Protein AF-A0AAN8EY82-F1 (afdb_monomer_lite)

Sequence (174 aa):
LGIVIATVIHPGDSTIKEGHTKQALPSHGKIFHKIGDVLRNMFTENLIRSMFQQQQTVYKLIEKNATEEAALIWMDGMNVIGITIFSTALGAVISVSGDEARPLADFFKALDVVITRFMAAIMWLGPIGIPSMIAQKMLEVKDLVGTFRTLGLFIASVILGNGSIHGFTVTLNF

Structure (mmCIF, N/CA/C/O backbone):
data_AF-A0AAN8EY82-F1
#
_entry.id   AF-A0AAN8EY82-F1
#
loop_
_atom_site.group_PDB
_atom_site.id
_atom_site.type_symbol
_atom_site.label_atom_id
_atom_site.label_alt_id
_atom_site.label_comp_id
_atom_site.label_asym_id
_atom_site.label_entity_id
_atom_site.label_seq_id
_atom_site.pdbx_PDB_ins_code
_atom_site.Cartn_x
_atom_site.Cartn_y
_atom_site.Cartn_z
_atom_site.occupancy
_atom_site.B_iso_or_equiv
_atom_site.auth_seq_id
_atom_site.auth_comp_id
_atom_site.auth_asym_id
_atom_site.auth_atom_id
_atom_site.pdbx_PDB_model_num
ATOM 1 N N . LEU A 1 1 ? 7.232 -18.316 -4.341 1.00 73.62 1 LEU A N 1
ATOM 2 C CA . LEU A 1 1 ? 7.500 -19.093 -5.574 1.00 73.62 1 LEU A CA 1
ATOM 3 C C . LEU A 1 1 ? 7.826 -18.203 -6.777 1.00 73.62 1 LEU A C 1
ATOM 5 O O . LEU A 1 1 ? 8.906 -18.360 -7.323 1.00 73.62 1 LEU A O 1
ATOM 9 N N . GLY A 1 2 ? 6.975 -17.233 -7.145 1.00 76.69 2 GLY A N 1
ATOM 10 C CA . GLY A 1 2 ? 7.248 -16.326 -8.278 1.00 76.69 2 GLY A CA 1
ATOM 11 C C . GLY A 1 2 ? 8.584 -15.572 -8.188 1.00 76.69 2 GLY A C 1
ATOM 12 O O . GLY A 1 2 ? 9.332 -15.555 -9.156 1.00 76.69 2 GLY A O 1
ATOM 13 N N . ILE A 1 3 ? 8.937 -15.051 -7.003 1.00 81.94 3 ILE A N 1
ATOM 14 C CA . ILE A 1 3 ? 10.242 -14.401 -6.765 1.00 81.94 3 ILE A CA 1
ATOM 15 C C . ILE A 1 3 ? 11.401 -15.381 -7.007 1.00 81.94 3 ILE A C 1
ATOM 17 O O . ILE A 1 3 ? 12.342 -15.037 -7.705 1.00 81.94 3 ILE A O 1
ATOM 21 N N . VAL A 1 4 ? 11.303 -16.615 -6.498 1.00 81.56 4 VAL A N 1
ATOM 22 C CA . VAL A 1 4 ? 12.340 -17.653 -6.652 1.00 81.56 4 VAL A CA 1
ATOM 23 C C . VAL A 1 4 ? 12.544 -18.012 -8.125 1.00 81.56 4 VAL A C 1
ATOM 25 O O . VAL A 1 4 ? 13.672 -18.049 -8.607 1.00 81.56 4 VAL A O 1
ATOM 28 N N . ILE A 1 5 ? 11.455 -18.219 -8.864 1.00 80.31 5 ILE A N 1
ATOM 29 C CA . ILE A 1 5 ? 11.502 -18.538 -10.296 1.00 80.31 5 ILE A CA 1
ATOM 30 C C . ILE A 1 5 ? 12.105 -17.374 -11.092 1.00 80.31 5 ILE A C 1
ATOM 32 O O . ILE A 1 5 ? 12.986 -17.596 -11.919 1.00 80.31 5 ILE A O 1
ATOM 36 N N . ALA A 1 6 ? 11.710 -16.133 -10.795 1.00 80.31 6 ALA A N 1
ATOM 37 C CA . ALA A 1 6 ? 12.292 -14.950 -11.425 1.00 80.31 6 ALA A CA 1
ATOM 38 C C . ALA A 1 6 ? 13.793 -14.806 -11.115 1.00 80.31 6 ALA A C 1
ATOM 40 O O . ALA A 1 6 ? 14.566 -14.466 -12.007 1.00 80.31 6 ALA A O 1
ATOM 41 N N . THR A 1 7 ? 14.232 -15.125 -9.892 1.00 80.25 7 THR A N 1
ATOM 42 C CA . THR A 1 7 ? 15.661 -15.122 -9.529 1.00 80.25 7 THR A CA 1
ATOM 43 C C . THR A 1 7 ? 16.452 -16.285 -10.112 1.00 80.25 7 THR A C 1
ATOM 45 O O . THR A 1 7 ? 17.665 -16.213 -10.137 1.00 80.25 7 THR A O 1
ATOM 48 N N . VAL A 1 8 ? 15.820 -17.368 -10.566 1.00 81.56 8 VAL A N 1
ATOM 49 C CA . VAL A 1 8 ? 16.531 -18.459 -11.256 1.00 81.56 8 VAL A CA 1
ATOM 50 C C . VAL A 1 8 ? 16.639 -18.146 -12.745 1.00 81.56 8 VAL A C 1
ATOM 52 O O . VAL A 1 8 ? 17.715 -18.254 -13.327 1.00 81.56 8 VAL A O 1
ATOM 55 N N . ILE A 1 9 ? 15.535 -17.702 -13.349 1.00 80.75 9 ILE A N 1
ATOM 56 C CA . ILE A 1 9 ? 15.441 -17.418 -14.785 1.00 80.75 9 ILE A CA 1
ATOM 57 C C . ILE A 1 9 ? 16.167 -16.116 -15.157 1.00 80.75 9 ILE A C 1
ATOM 59 O O . ILE A 1 9 ? 16.583 -15.973 -16.303 1.00 80.75 9 ILE A O 1
ATOM 63 N N . HIS A 1 10 ? 16.337 -15.186 -14.208 1.00 78.69 10 HIS A N 1
ATOM 64 C CA . HIS A 1 10 ? 16.923 -13.858 -14.427 1.00 78.69 10 HIS A CA 1
ATOM 65 C C . HIS A 1 10 ? 16.401 -13.173 -15.707 1.00 78.69 10 HIS A C 1
ATOM 67 O O . HIS A 1 10 ? 17.181 -12.857 -16.608 1.00 78.69 10 HIS A O 1
ATOM 73 N N . PRO A 1 11 ? 15.081 -12.934 -15.835 1.00 73.38 11 PRO A N 1
ATOM 74 C CA . PRO A 1 11 ? 14.551 -12.230 -16.993 1.00 73.38 11 PRO A CA 1
ATOM 75 C C . PRO A 1 11 ? 14.935 -10.742 -16.908 1.00 73.38 11 PRO A C 1
ATOM 77 O O . PRO A 1 11 ? 14.272 -9.950 -16.240 1.00 73.38 11 PRO A O 1
ATOM 80 N N . GLY A 1 12 ? 16.048 -10.366 -17.541 1.00 68.06 12 GLY A N 1
ATOM 81 C CA . GLY A 1 12 ? 16.576 -8.999 -17.512 1.00 68.06 12 GLY A CA 1
ATOM 82 C C . GLY A 1 12 ? 18.062 -8.928 -17.836 1.00 68.06 12 GLY A C 1
ATOM 83 O O . GLY A 1 12 ? 18.869 -9.427 -17.062 1.00 68.06 12 GLY A O 1
ATOM 84 N N . ASP A 1 13 ? 18.435 -8.262 -18.930 1.00 61.78 13 ASP A N 1
ATOM 85 C CA . ASP A 1 13 ? 19.836 -7.936 -19.221 1.00 61.78 13 ASP A CA 1
ATOM 86 C C . ASP A 1 13 ? 20.229 -6.613 -18.530 1.00 61.78 13 ASP A C 1
ATOM 88 O O . ASP A 1 13 ? 19.515 -5.607 -18.617 1.00 61.78 13 ASP A O 1
ATOM 92 N N . SER A 1 14 ? 21.359 -6.599 -17.815 1.00 57.81 14 SER A N 1
ATOM 93 C CA . SER A 1 14 ? 21.909 -5.405 -17.152 1.00 57.81 14 SER A CA 1
ATOM 94 C C . SER A 1 14 ? 22.329 -4.312 -18.136 1.00 57.81 14 SER A C 1
ATOM 96 O O . SER A 1 14 ? 22.379 -3.144 -17.753 1.00 57.81 14 SER A O 1
ATOM 98 N N . THR A 1 15 ? 22.573 -4.670 -19.395 1.00 55.50 15 THR A N 1
ATOM 99 C CA . THR A 1 15 ? 23.066 -3.766 -20.447 1.00 55.50 15 THR A CA 1
ATOM 100 C C . THR A 1 15 ? 21.982 -2.798 -20.952 1.00 55.50 15 THR A C 1
ATOM 102 O O . THR A 1 15 ? 22.282 -1.721 -21.456 1.00 55.50 15 THR A O 1
ATOM 105 N N . ILE A 1 16 ? 20.696 -3.120 -20.748 1.00 55.31 16 ILE A N 1
ATOM 106 C CA . ILE A 1 16 ? 19.549 -2.274 -21.148 1.00 55.31 16 ILE A CA 1
ATOM 107 C C . ILE A 1 16 ? 19.284 -1.148 -20.119 1.00 55.31 16 ILE A C 1
ATOM 109 O O . ILE A 1 16 ? 18.550 -0.197 -20.387 1.00 55.31 16 ILE A O 1
ATOM 113 N N . LYS A 1 17 ? 19.905 -1.202 -18.930 1.00 54.12 17 LYS A N 1
ATOM 114 C CA . LYS A 1 17 ? 19.655 -0.252 -17.828 1.00 54.12 17 LYS A CA 1
ATOM 115 C C . LYS A 1 17 ? 20.413 1.077 -17.928 1.00 54.12 17 LYS A C 1
ATOM 117 O O . LYS A 1 17 ? 20.143 1.966 -17.125 1.00 54.12 17 LYS A O 1
ATOM 122 N N . GLU A 1 18 ? 21.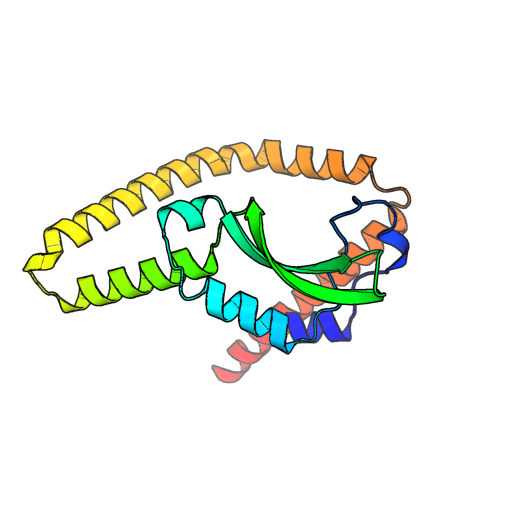310 1.258 -18.897 1.00 50.56 18 GLU A N 1
ATOM 123 C CA . GLU A 1 18 ? 22.166 2.457 -18.982 1.00 50.56 18 GLU A CA 1
ATOM 124 C C . GLU A 1 18 ? 21.420 3.762 -19.345 1.00 50.56 18 GLU A C 1
ATOM 126 O O . GLU A 1 18 ? 22.005 4.842 -19.294 1.00 50.56 18 GLU A O 1
ATOM 131 N N . GLY A 1 19 ? 20.128 3.697 -19.693 1.00 48.47 19 GLY A N 1
ATOM 132 C CA . GLY A 1 19 ? 19.333 4.860 -20.114 1.00 48.47 19 GLY A CA 1
ATOM 133 C C . GLY A 1 19 ? 18.377 5.454 -19.074 1.00 48.47 19 GLY A C 1
ATOM 134 O O . GLY A 1 19 ? 17.855 6.545 -19.299 1.00 48.47 19 GLY A O 1
ATOM 135 N N . HIS A 1 20 ? 18.125 4.787 -17.946 1.00 47.03 20 HIS A N 1
ATOM 136 C CA . HIS A 1 20 ? 17.134 5.257 -16.975 1.00 47.03 20 HIS A CA 1
ATOM 137 C C . HIS A 1 20 ? 17.821 5.882 -15.768 1.00 47.03 20 HIS A C 1
ATOM 139 O O . HIS A 1 20 ? 18.374 5.166 -14.946 1.00 47.03 20 HIS A O 1
ATOM 145 N N . THR A 1 21 ? 17.755 7.216 -15.712 1.00 36.69 21 THR A N 1
ATOM 146 C CA . THR A 1 21 ? 17.906 8.106 -14.551 1.00 36.69 21 THR A CA 1
ATOM 147 C C . THR A 1 21 ? 18.986 7.710 -13.546 1.00 36.69 21 THR A C 1
ATOM 149 O O . THR A 1 21 ? 18.866 6.715 -12.842 1.00 36.69 21 THR A O 1
ATOM 152 N N . LYS A 1 22 ? 19.984 8.587 -13.368 1.00 36.56 22 LYS A N 1
ATOM 153 C CA . LYS A 1 22 ? 20.855 8.628 -12.182 1.00 36.56 22 LYS A CA 1
ATOM 154 C C . LYS A 1 22 ? 20.003 8.813 -10.917 1.00 36.56 22 LYS A C 1
ATOM 156 O O . LYS A 1 22 ? 19.919 9.903 -10.361 1.00 36.56 22 LYS A O 1
ATOM 161 N N . GLN A 1 23 ? 19.322 7.761 -10.487 1.00 37.19 23 GLN A N 1
ATOM 162 C CA . GLN A 1 23 ? 18.747 7.656 -9.167 1.00 37.19 23 GLN A CA 1
ATOM 163 C C . GLN A 1 23 ? 19.951 7.554 -8.237 1.00 37.19 23 GLN A C 1
ATOM 165 O O . GLN A 1 23 ? 20.861 6.765 -8.504 1.00 37.19 23 GLN A O 1
ATOM 170 N N . ALA A 1 24 ? 20.001 8.452 -7.248 1.00 40.06 24 ALA A N 1
ATOM 171 C CA . ALA A 1 24 ? 21.080 8.565 -6.274 1.00 40.06 24 ALA A CA 1
ATOM 172 C C . ALA A 1 24 ? 21.608 7.173 -5.928 1.00 40.06 24 ALA A C 1
ATOM 174 O O . ALA A 1 24 ? 20.796 6.298 -5.620 1.00 40.06 24 ALA A O 1
ATOM 175 N N . LEU A 1 25 ? 22.929 6.975 -6.071 1.00 41.84 25 LEU A N 1
ATOM 176 C CA . LEU A 1 25 ? 23.580 5.677 -5.907 1.00 41.84 25 LEU A CA 1
ATOM 177 C C . LEU A 1 25 ? 22.910 4.937 -4.745 1.00 41.84 25 LEU A C 1
ATOM 179 O O . LEU A 1 25 ? 22.958 5.451 -3.622 1.00 41.84 25 LEU A O 1
ATOM 183 N N . PRO A 1 26 ? 22.263 3.778 -4.976 1.00 47.88 26 PRO A N 1
ATOM 184 C CA . PRO A 1 26 ? 21.827 2.955 -3.872 1.00 47.88 26 PRO A CA 1
ATOM 185 C C . PRO A 1 26 ? 23.112 2.565 -3.166 1.00 47.88 26 PRO A C 1
ATOM 187 O O . PRO A 1 26 ? 23.898 1.770 -3.688 1.00 47.88 26 PRO A O 1
ATOM 190 N N . SER A 1 27 ? 23.368 3.206 -2.025 1.00 50.94 27 SER A N 1
ATOM 191 C CA . SER A 1 27 ? 24.556 2.892 -1.263 1.00 50.94 27 SER A CA 1
ATOM 192 C C . SER A 1 27 ? 24.547 1.389 -1.024 1.00 50.94 27 SER A C 1
ATOM 194 O O . SER A 1 27 ? 23.517 0.809 -0.649 1.00 50.94 27 SER A O 1
ATOM 196 N N . HIS A 1 28 ? 25.684 0.756 -1.292 1.00 49.78 28 HIS A N 1
ATOM 197 C CA . HIS A 1 28 ? 25.971 -0.627 -0.935 1.00 49.78 28 HIS A CA 1
ATOM 198 C C . HIS A 1 28 ? 26.069 -0.742 0.599 1.00 49.78 28 HIS A C 1
ATOM 200 O O . HIS A 1 28 ? 27.054 -1.206 1.161 1.00 49.78 28 HIS A O 1
ATOM 206 N N . GLY A 1 29 ? 25.036 -0.296 1.314 1.00 57.41 29 GLY A N 1
ATOM 207 C CA . GLY A 1 29 ? 24.882 -0.559 2.728 1.00 57.41 29 GLY A CA 1
ATOM 208 C C . GLY A 1 29 ? 24.719 -2.059 2.926 1.00 57.41 29 GLY A C 1
ATOM 209 O O . GLY A 1 29 ? 23.981 -2.719 2.184 1.00 57.41 29 GLY A O 1
ATOM 210 N N . LYS A 1 30 ? 25.412 -2.600 3.933 1.00 72.12 30 LYS A N 1
ATOM 211 C CA . LYS A 1 30 ? 25.268 -4.000 4.357 1.00 72.12 30 LYS A CA 1
ATOM 212 C C . LYS A 1 30 ? 23.779 -4.325 4.515 1.00 72.12 30 LYS A C 1
ATOM 214 O O . LYS A 1 30 ? 23.014 -3.485 4.983 1.00 72.12 30 LYS A O 1
ATOM 219 N N . ILE A 1 31 ? 23.375 -5.550 4.175 1.00 79.75 31 ILE A N 1
ATOM 220 C CA . ILE A 1 31 ? 21.975 -6.026 4.223 1.00 79.75 31 ILE A CA 1
ATOM 221 C C . ILE A 1 31 ? 21.296 -5.674 5.560 1.00 79.75 31 ILE A C 1
ATOM 223 O O . ILE A 1 31 ? 20.136 -5.272 5.584 1.00 79.75 31 ILE A O 1
ATOM 227 N N . PHE A 1 32 ? 22.051 -5.728 6.658 1.00 78.25 32 PHE A N 1
ATOM 228 C CA . PHE A 1 32 ? 21.602 -5.332 7.992 1.00 78.25 32 PHE A CA 1
ATOM 229 C C . PHE A 1 32 ? 21.118 -3.876 8.098 1.00 78.25 32 PHE A C 1
ATOM 231 O O . PHE A 1 32 ? 20.133 -3.634 8.786 1.00 78.25 32 PHE A O 1
ATOM 238 N N . HIS A 1 33 ? 21.733 -2.916 7.396 1.00 79.31 33 HIS A N 1
ATOM 239 C CA . HIS A 1 33 ? 21.254 -1.526 7.367 1.00 79.31 33 HIS A CA 1
ATOM 240 C C . HIS A 1 33 ? 19.914 -1.413 6.648 1.00 79.31 33 HIS A C 1
ATOM 242 O O . HIS A 1 33 ? 19.021 -0.731 7.132 1.00 79.31 33 HIS A O 1
ATOM 248 N N . LYS A 1 34 ? 19.732 -2.146 5.543 1.00 82.94 34 LYS A N 1
ATOM 249 C CA . LYS A 1 34 ? 18.454 -2.157 4.818 1.00 82.94 34 LYS A CA 1
ATOM 250 C C . LYS A 1 34 ? 17.336 -2.786 5.647 1.00 82.94 34 LYS A C 1
ATOM 252 O O . LYS A 1 34 ? 16.228 -2.267 5.655 1.00 82.94 34 LYS A O 1
ATOM 257 N N . ILE A 1 35 ? 17.623 -3.870 6.370 1.00 87.06 35 ILE A N 1
ATOM 258 C CA . ILE A 1 35 ? 16.664 -4.464 7.315 1.00 87.06 35 ILE A CA 1
ATOM 259 C C . ILE A 1 35 ? 16.348 -3.476 8.445 1.00 87.06 35 ILE A C 1
ATOM 261 O O . ILE A 1 35 ? 15.185 -3.321 8.803 1.00 87.06 35 ILE A O 1
ATOM 265 N N . GLY A 1 36 ? 17.355 -2.773 8.970 1.00 85.62 36 GLY A N 1
ATOM 266 C CA . GLY A 1 36 ? 17.167 -1.723 9.973 1.00 85.62 36 GLY A CA 1
ATOM 267 C C . GLY A 1 36 ? 16.286 -0.571 9.481 1.00 85.62 36 GLY A C 1
ATOM 268 O O . GLY A 1 36 ? 15.380 -0.155 10.199 1.00 85.62 36 GLY A O 1
ATOM 269 N N . ASP A 1 37 ? 16.492 -0.108 8.246 1.00 85.62 37 ASP A N 1
ATOM 270 C CA . ASP A 1 37 ? 15.658 0.920 7.611 1.00 85.62 37 ASP A CA 1
ATOM 271 C C . ASP A 1 37 ? 14.210 0.435 7.444 1.00 85.62 37 ASP A C 1
ATOM 273 O O . ASP A 1 37 ? 13.274 1.178 7.731 1.00 85.62 37 ASP A O 1
ATOM 277 N N . VAL A 1 38 ? 14.005 -0.828 7.044 1.00 88.50 38 VAL A N 1
ATOM 278 C CA . VAL A 1 38 ? 12.664 -1.430 6.957 1.00 88.50 38 VAL A CA 1
ATOM 279 C C . VAL A 1 38 ? 12.004 -1.498 8.332 1.00 88.50 38 VAL A C 1
ATOM 281 O O . VAL A 1 38 ? 10.879 -1.030 8.472 1.00 88.50 38 VAL A O 1
ATOM 284 N N . LEU A 1 39 ? 12.688 -2.025 9.352 1.00 88.06 39 LEU A N 1
ATOM 285 C CA . LEU A 1 39 ? 12.149 -2.126 10.714 1.00 88.06 39 LEU A CA 1
ATOM 286 C C . LEU A 1 39 ? 11.803 -0.755 11.298 1.00 88.06 39 LEU A C 1
ATOM 288 O O . LEU A 1 39 ? 10.767 -0.607 11.943 1.00 88.06 39 LEU A O 1
ATOM 292 N N . ARG A 1 40 ? 12.631 0.262 11.049 1.00 85.56 40 ARG A N 1
ATOM 293 C CA . ARG A 1 40 ? 12.322 1.621 11.498 1.00 85.56 40 ARG A CA 1
ATOM 294 C C . ARG A 1 40 ? 11.123 2.196 10.747 1.00 85.56 40 ARG A C 1
ATOM 296 O O . ARG A 1 40 ? 10.235 2.768 11.366 1.00 85.56 40 ARG A O 1
ATOM 303 N N . ASN A 1 41 ? 11.032 1.951 9.440 1.00 88.81 41 ASN A N 1
ATOM 304 C CA . ASN A 1 41 ? 9.859 2.336 8.660 1.00 88.81 41 ASN A CA 1
ATOM 305 C C . ASN A 1 41 ? 8.589 1.574 9.089 1.00 88.81 41 ASN A C 1
ATOM 307 O O . ASN A 1 41 ? 7.504 2.131 8.956 1.00 88.81 41 ASN A O 1
ATOM 311 N N . MET A 1 42 ? 8.689 0.359 9.647 1.00 90.06 42 MET A N 1
ATOM 312 C CA . MET A 1 42 ? 7.543 -0.364 10.222 1.00 90.06 42 MET A CA 1
ATOM 313 C C . MET A 1 42 ? 6.976 0.323 11.473 1.00 90.06 42 MET A C 1
ATOM 315 O O . MET A 1 42 ? 5.758 0.362 11.643 1.00 90.06 42 MET A O 1
ATOM 319 N N . PHE A 1 43 ? 7.838 0.886 12.324 1.00 88.31 43 PHE A N 1
ATOM 320 C CA . PHE A 1 43 ? 7.455 1.614 13.538 1.00 88.31 43 PHE A CA 1
ATOM 321 C C . PHE A 1 43 ? 7.632 3.112 13.339 1.00 88.31 43 PHE A C 1
ATOM 323 O O . PHE A 1 43 ? 8.580 3.721 13.834 1.00 88.31 43 PHE A O 1
ATOM 330 N N . THR A 1 44 ? 6.709 3.708 12.589 1.00 85.56 44 THR A N 1
ATOM 331 C CA . THR A 1 44 ? 6.801 5.137 12.317 1.00 85.56 44 THR A CA 1
ATOM 332 C C . THR A 1 44 ? 6.695 5.982 13.586 1.00 85.56 44 THR A C 1
ATOM 334 O O . THR A 1 44 ? 5.785 5.821 14.397 1.00 85.56 44 THR A O 1
ATOM 337 N N . GLU A 1 45 ? 7.610 6.938 13.719 1.00 85.00 45 GLU A N 1
ATOM 338 C CA . GLU A 1 45 ? 7.609 7.932 14.793 1.00 85.00 45 GLU A CA 1
ATOM 339 C C . GLU A 1 45 ? 6.529 9.008 14.577 1.00 85.00 45 GLU A C 1
ATOM 341 O O . GLU A 1 45 ? 6.127 9.689 15.520 1.00 85.00 45 GLU A O 1
ATOM 346 N N . ASN A 1 46 ? 6.057 9.195 13.335 1.00 89.00 46 ASN A N 1
ATOM 347 C CA . ASN A 1 46 ? 5.051 10.203 13.007 1.00 89.00 46 ASN A CA 1
ATOM 348 C C . ASN A 1 46 ? 4.238 9.831 11.754 1.00 89.00 46 ASN A C 1
ATOM 350 O O . ASN A 1 46 ? 4.766 9.760 10.638 1.00 89.00 46 ASN A O 1
ATOM 354 N N . LEU A 1 47 ? 2.922 9.675 11.926 1.00 89.12 47 LEU A N 1
ATOM 355 C CA . LEU A 1 47 ? 2.011 9.295 10.845 1.00 89.12 47 LEU A CA 1
ATOM 356 C C . LEU A 1 47 ? 1.883 10.379 9.763 1.00 89.12 47 LEU A C 1
ATOM 358 O O . LEU A 1 47 ? 1.911 10.063 8.579 1.00 89.12 47 LEU A O 1
ATOM 362 N N . ILE A 1 48 ? 1.806 11.655 10.151 1.00 91.00 48 ILE A N 1
ATOM 363 C CA . ILE A 1 48 ? 1.660 12.776 9.207 1.00 91.00 48 ILE A CA 1
ATOM 364 C C . ILE A 1 48 ? 2.906 12.880 8.329 1.00 91.00 48 ILE A C 1
ATOM 366 O O . ILE A 1 48 ? 2.801 13.000 7.111 1.00 91.00 48 ILE A O 1
ATOM 370 N N . ARG A 1 49 ? 4.095 12.768 8.935 1.00 88.88 49 ARG A N 1
ATOM 371 C CA . ARG A 1 49 ? 5.357 12.749 8.186 1.00 88.88 49 ARG A CA 1
ATOM 372 C C . ARG A 1 49 ? 5.417 11.554 7.234 1.00 88.88 49 ARG A C 1
ATOM 374 O O . ARG A 1 49 ? 5.844 11.714 6.098 1.00 88.88 49 ARG A O 1
ATOM 381 N N . SER A 1 50 ? 4.931 10.392 7.667 1.00 91.12 50 SER A N 1
ATOM 382 C CA . SER A 1 50 ? 4.944 9.152 6.873 1.00 91.12 50 SER A CA 1
ATOM 383 C C . SER A 1 50 ? 4.135 9.231 5.585 1.00 91.12 50 SER A C 1
ATOM 385 O O . SER A 1 50 ? 4.452 8.524 4.632 1.00 91.12 50 SER A O 1
ATOM 387 N N . MET A 1 51 ? 3.116 10.094 5.529 1.00 91.00 51 MET A N 1
ATOM 388 C CA . MET A 1 51 ? 2.338 10.312 4.305 1.00 91.00 51 MET A CA 1
ATOM 389 C C . MET A 1 51 ? 3.186 10.909 3.173 1.00 91.00 51 MET A C 1
ATOM 391 O O . MET A 1 51 ? 2.871 10.697 2.005 1.00 91.00 51 MET A O 1
ATOM 395 N N . PHE A 1 52 ? 4.265 11.625 3.506 1.00 91.81 52 PHE A N 1
ATOM 396 C CA . PHE A 1 52 ? 5.082 12.360 2.536 1.00 91.81 52 PHE A CA 1
ATOM 397 C C . PHE A 1 52 ? 6.560 11.960 2.531 1.00 91.81 52 PHE A C 1
ATOM 399 O O . PHE A 1 52 ? 7.242 12.233 1.546 1.00 91.81 52 PHE A O 1
ATOM 406 N N . GLN A 1 53 ? 7.069 11.345 3.603 1.00 89.94 53 GLN A N 1
ATOM 407 C CA . GLN A 1 53 ? 8.494 11.059 3.783 1.00 89.94 53 GLN A CA 1
ATOM 408 C C . GLN A 1 53 ? 8.758 9.661 4.362 1.00 89.94 53 GLN A C 1
ATOM 410 O O . GLN A 1 53 ? 7.997 9.152 5.188 1.00 89.94 53 GLN A O 1
ATOM 415 N N . GLN A 1 54 ? 9.895 9.077 3.974 1.00 87.94 54 GLN A N 1
ATOM 416 C CA . GLN A 1 54 ? 10.398 7.781 4.442 1.00 87.94 54 GLN A CA 1
ATOM 417 C C . GLN A 1 54 ? 11.847 7.894 4.939 1.00 87.94 54 GLN A C 1
ATOM 419 O O . GLN A 1 54 ? 12.599 8.757 4.477 1.00 87.94 54 GLN A O 1
ATOM 424 N N . GLN A 1 55 ? 12.253 7.033 5.878 1.00 85.31 55 GLN A N 1
ATOM 425 C CA . GLN A 1 55 ? 13.629 7.013 6.388 1.00 85.31 55 GLN A CA 1
ATOM 426 C C . GLN A 1 55 ? 14.492 6.067 5.560 1.00 85.31 55 GLN A C 1
ATOM 428 O O . GLN A 1 55 ? 14.120 4.910 5.343 1.00 85.31 55 GLN A O 1
ATOM 433 N N . GLN A 1 56 ? 15.655 6.551 5.125 1.00 81.94 56 GLN A N 1
ATOM 434 C CA . GLN A 1 56 ? 16.654 5.745 4.423 1.00 81.94 56 GLN A CA 1
ATOM 435 C C . GLN A 1 56 ? 18.063 6.106 4.906 1.00 81.94 56 GLN A C 1
ATOM 437 O O . GLN A 1 56 ? 18.379 7.279 5.138 1.00 81.94 56 GLN A O 1
ATOM 442 N N . THR A 1 57 ? 18.921 5.095 5.049 1.00 80.94 57 THR A N 1
ATOM 443 C CA . THR A 1 57 ? 20.340 5.293 5.348 1.00 80.94 57 THR A CA 1
ATOM 444 C C . THR A 1 57 ? 21.092 5.644 4.064 1.00 80.94 57 THR A C 1
ATOM 446 O O . THR A 1 57 ? 21.180 4.832 3.139 1.00 80.94 57 THR A O 1
ATOM 449 N N . VAL A 1 58 ? 21.682 6.840 4.015 1.00 77.06 58 VAL A N 1
ATOM 450 C CA . VAL A 1 58 ? 22.540 7.281 2.909 1.00 77.06 58 VAL A CA 1
ATOM 451 C C . VAL A 1 58 ? 23.953 7.516 3.425 1.00 77.06 58 VAL A C 1
ATOM 453 O O . VAL A 1 58 ? 24.170 8.193 4.427 1.00 77.06 58 VAL A O 1
ATOM 456 N N . TYR A 1 59 ? 24.928 6.951 2.720 1.00 68.75 59 TYR A N 1
ATOM 457 C CA . TYR A 1 59 ? 26.337 7.117 3.045 1.00 68.75 59 TYR A CA 1
ATOM 458 C C . TYR A 1 59 ? 26.837 8.384 2.366 1.00 68.75 59 TYR A C 1
ATOM 460 O O . TYR A 1 59 ? 26.695 8.540 1.150 1.00 68.75 59 TYR A O 1
ATOM 468 N N . LYS A 1 60 ? 27.390 9.303 3.154 1.00 65.50 60 LYS A N 1
ATOM 469 C CA . LYS A 1 60 ? 28.030 10.512 2.633 1.00 65.50 60 LYS A CA 1
ATOM 470 C C . LYS A 1 60 ? 29.537 10.368 2.794 1.00 65.50 60 LYS A C 1
ATOM 472 O O . LYS A 1 60 ? 30.019 10.050 3.878 1.00 65.50 60 LYS A O 1
ATOM 477 N N . LEU A 1 61 ? 30.273 10.616 1.713 1.00 60.38 61 LEU A N 1
ATOM 478 C CA . LEU A 1 61 ? 31.725 10.736 1.769 1.00 60.38 61 LEU A CA 1
ATOM 479 C C . LEU A 1 61 ? 32.066 12.121 2.315 1.00 60.38 61 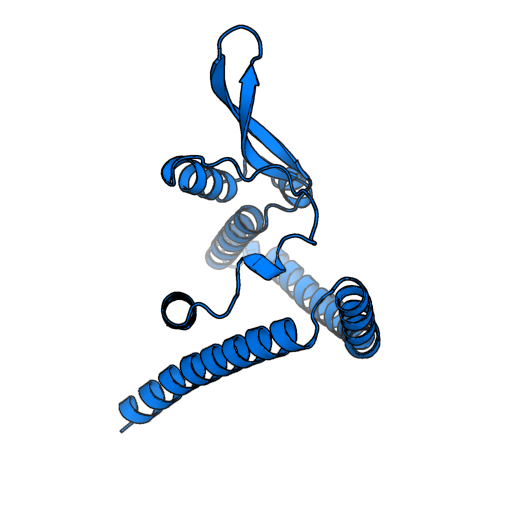LEU A C 1
ATOM 481 O O . LEU A 1 61 ? 31.730 13.133 1.699 1.00 60.38 61 LEU A O 1
ATOM 485 N N . ILE A 1 62 ? 32.719 12.176 3.474 1.00 63.81 62 ILE A N 1
ATOM 486 C CA . ILE A 1 62 ? 33.271 13.428 3.990 1.00 63.81 62 ILE A CA 1
ATOM 487 C C . ILE A 1 62 ? 34.664 13.600 3.366 1.00 63.81 62 ILE A C 1
ATOM 489 O O . ILE A 1 62 ? 35.613 12.913 3.747 1.00 63.81 62 ILE A O 1
ATOM 493 N N . GLU A 1 63 ? 34.787 14.536 2.417 1.00 59.78 63 GLU A N 1
ATOM 494 C CA . GLU A 1 63 ? 35.990 14.812 1.598 1.00 59.78 63 GLU A CA 1
ATOM 495 C C . GLU A 1 63 ? 37.282 15.110 2.383 1.00 59.78 63 GLU A C 1
ATOM 497 O O . GLU A 1 63 ? 38.352 15.189 1.790 1.00 59.78 63 GLU A O 1
ATOM 502 N N . LYS A 1 64 ? 37.233 15.251 3.713 1.00 58.53 64 LYS A N 1
ATOM 503 C CA . LYS A 1 64 ? 38.417 15.571 4.524 1.00 58.53 64 LYS A CA 1
ATOM 504 C C . LYS A 1 64 ? 39.088 14.382 5.212 1.00 58.53 64 LYS A C 1
ATOM 506 O O . LYS A 1 64 ? 40.212 14.563 5.655 1.00 58.53 64 LYS A O 1
ATOM 511 N N . ASN A 1 65 ? 38.459 13.203 5.297 1.00 57.16 65 ASN A N 1
ATOM 512 C CA . ASN A 1 65 ? 39.040 12.058 6.027 1.00 57.16 65 ASN A CA 1
ATOM 513 C C . ASN A 1 65 ? 38.765 10.667 5.427 1.00 57.16 65 ASN A C 1
ATOM 515 O O . ASN A 1 65 ? 39.114 9.676 6.058 1.00 57.16 65 ASN A O 1
ATOM 519 N N . ALA A 1 66 ? 38.158 10.558 4.238 1.00 58.41 66 ALA A N 1
ATOM 520 C CA . ALA A 1 66 ? 37.832 9.266 3.607 1.00 58.41 66 ALA A CA 1
ATOM 521 C C . ALA A 1 66 ? 37.041 8.284 4.509 1.00 58.41 66 ALA A C 1
ATOM 523 O O . ALA A 1 66 ? 36.985 7.087 4.237 1.00 58.41 66 ALA A O 1
ATOM 524 N N . THR A 1 67 ? 36.405 8.786 5.572 1.00 58.34 67 THR A N 1
ATOM 525 C CA . THR A 1 67 ? 35.522 8.009 6.439 1.00 58.34 67 THR A CA 1
ATOM 526 C C . THR A 1 67 ? 34.114 8.065 5.863 1.00 58.34 67 THR A C 1
ATOM 528 O O . THR A 1 67 ? 33.544 9.146 5.696 1.00 58.34 67 THR A O 1
ATOM 531 N N . GLU A 1 68 ? 33.554 6.901 5.550 1.00 63.72 68 GLU A N 1
ATOM 532 C CA . GLU A 1 68 ? 32.155 6.766 5.156 1.00 63.72 68 GLU A CA 1
ATOM 533 C C . GLU A 1 68 ? 31.283 6.799 6.414 1.00 63.72 68 GLU A C 1
ATOM 535 O O . GLU A 1 68 ? 31.334 5.881 7.234 1.00 63.72 68 GLU A O 1
ATOM 540 N N . GLU A 1 69 ? 30.481 7.851 6.585 1.00 66.94 69 GLU A N 1
ATOM 541 C CA . GLU A 1 69 ? 29.521 7.924 7.686 1.00 66.94 69 GLU A CA 1
ATOM 542 C C . GLU A 1 69 ? 28.108 7.632 7.168 1.00 66.94 69 GLU A C 1
ATOM 544 O O . GLU A 1 69 ? 27.636 8.216 6.184 1.00 66.94 69 GLU A O 1
ATOM 549 N N . ALA A 1 70 ? 27.438 6.684 7.824 1.00 68.12 70 ALA A N 1
ATOM 550 C CA . ALA A 1 70 ? 26.057 6.333 7.539 1.00 68.12 70 ALA A CA 1
ATOM 551 C C . ALA A 1 70 ? 25.135 7.373 8.190 1.00 68.12 70 ALA A C 1
ATOM 553 O O . ALA A 1 70 ? 24.940 7.361 9.405 1.00 68.12 70 ALA A O 1
ATOM 554 N N . ALA A 1 71 ? 24.559 8.263 7.383 1.00 74.06 71 ALA A N 1
ATOM 555 C CA . ALA A 1 71 ? 23.618 9.269 7.855 1.00 74.06 71 ALA A CA 1
ATOM 556 C C . ALA A 1 71 ? 22.178 8.839 7.554 1.00 74.06 71 ALA A C 1
ATOM 558 O O . ALA A 1 71 ? 21.841 8.443 6.436 1.00 74.06 71 ALA A O 1
ATOM 559 N N . LEU A 1 72 ? 21.307 8.954 8.554 1.00 77.75 72 LEU A N 1
ATOM 560 C CA . LEU A 1 72 ? 19.871 8.774 8.376 1.00 77.75 72 LEU A CA 1
ATOM 561 C C . LEU A 1 72 ? 19.274 10.055 7.816 1.00 77.75 72 LEU A C 1
ATOM 563 O O . LEU A 1 72 ? 19.398 11.119 8.426 1.00 77.75 72 LEU A O 1
ATOM 567 N N . ILE A 1 73 ? 18.620 9.950 6.664 1.00 83.12 73 ILE A N 1
ATOM 568 C CA . ILE A 1 73 ? 17.935 11.079 6.045 1.00 83.12 73 ILE A CA 1
ATOM 569 C C . ILE A 1 73 ? 16.470 10.741 5.789 1.00 83.12 73 ILE A C 1
ATOM 571 O O . ILE A 1 73 ? 16.099 9.591 5.547 1.00 83.12 73 ILE A O 1
ATOM 575 N N . TRP A 1 74 ? 15.640 11.777 5.835 1.00 83.50 74 TRP A N 1
ATOM 576 C CA . TRP A 1 74 ? 14.266 11.713 5.363 1.00 83.50 74 TRP A CA 1
ATOM 577 C C . TRP A 1 74 ? 14.276 11.966 3.862 1.00 83.50 74 TRP A C 1
ATOM 579 O O . TRP A 1 74 ? 14.755 13.011 3.418 1.00 83.50 74 TRP A O 1
ATOM 589 N N . MET A 1 75 ? 13.792 11.001 3.090 1.00 86.25 75 MET A N 1
ATOM 590 C CA . MET A 1 75 ? 13.614 11.140 1.648 1.00 86.25 75 MET A CA 1
ATOM 591 C C . MET A 1 75 ? 12.135 11.337 1.341 1.00 86.25 75 MET A C 1
ATOM 593 O O . MET A 1 75 ? 11.279 10.728 1.987 1.00 86.25 75 MET A O 1
ATOM 597 N N . ASP A 1 76 ? 11.844 12.178 0.352 1.00 89.25 76 ASP A N 1
ATOM 598 C CA . ASP A 1 76 ? 10.479 12.381 -0.117 1.00 89.25 76 ASP A CA 1
ATOM 599 C C . ASP A 1 76 ? 9.946 11.077 -0.725 1.00 89.25 76 ASP A C 1
ATOM 601 O O . ASP A 1 76 ? 10.570 10.446 -1.583 1.00 89.25 76 ASP A O 1
ATOM 605 N N . GLY A 1 77 ? 8.798 10.639 -0.222 1.00 88.81 77 GLY A N 1
ATOM 606 C CA . GLY A 1 77 ? 8.179 9.362 -0.544 1.00 88.81 77 GLY A CA 1
ATOM 607 C C . GLY A 1 77 ? 7.321 8.856 0.611 1.00 88.81 77 GLY A C 1
ATOM 608 O O . GLY A 1 77 ? 7.669 9.012 1.772 1.00 88.81 77 GLY A O 1
ATOM 609 N N . MET A 1 78 ? 6.188 8.235 0.302 1.00 91.62 78 MET A N 1
ATOM 610 C CA . MET A 1 78 ? 5.261 7.737 1.318 1.00 91.62 78 MET A CA 1
ATOM 611 C C . MET A 1 78 ? 5.802 6.465 1.989 1.00 91.62 78 MET A C 1
ATOM 613 O O . MET A 1 78 ? 6.087 5.474 1.312 1.00 91.62 78 MET A O 1
ATOM 617 N N . ASN A 1 79 ? 5.878 6.448 3.321 1.00 93.31 79 ASN A N 1
ATOM 618 C CA . ASN A 1 79 ? 6.179 5.243 4.094 1.00 93.31 79 ASN A CA 1
ATOM 619 C C . ASN A 1 79 ? 4.938 4.334 4.187 1.00 93.31 79 ASN A C 1
ATOM 621 O O . ASN A 1 79 ? 4.228 4.297 5.195 1.00 93.31 79 ASN A O 1
ATOM 625 N N . VAL A 1 80 ? 4.683 3.581 3.114 1.00 93.19 80 VAL A N 1
ATOM 626 C CA . VAL A 1 80 ? 3.514 2.690 2.992 1.00 93.19 80 VAL A CA 1
ATOM 627 C C . VAL A 1 80 ? 3.516 1.586 4.052 1.00 93.19 80 VAL A C 1
ATOM 629 O O . VAL A 1 80 ? 2.462 1.253 4.590 1.00 93.19 80 VAL A O 1
ATOM 632 N N . ILE A 1 81 ? 4.690 1.032 4.376 1.00 92.25 81 ILE A N 1
ATOM 633 C CA . ILE A 1 81 ? 4.825 -0.073 5.335 1.00 92.25 81 ILE A CA 1
ATOM 634 C C . ILE A 1 81 ? 4.377 0.383 6.729 1.00 92.25 81 ILE A C 1
ATOM 636 O O . ILE A 1 81 ? 3.527 -0.267 7.339 1.00 92.25 81 ILE A O 1
ATOM 640 N N . GLY A 1 82 ? 4.897 1.517 7.207 1.00 91.75 82 GLY A N 1
ATOM 641 C CA . GLY A 1 82 ? 4.561 2.053 8.527 1.00 91.75 82 GLY A CA 1
ATOM 642 C C . GLY A 1 82 ? 3.094 2.440 8.659 1.00 91.75 82 GLY A C 1
ATOM 643 O O . GLY A 1 82 ? 2.450 2.074 9.641 1.00 91.75 82 GLY A O 1
ATOM 644 N N . ILE A 1 83 ? 2.539 3.114 7.644 1.00 94.06 83 ILE A N 1
ATOM 645 C CA . ILE A 1 83 ? 1.112 3.470 7.620 1.00 94.06 83 ILE A CA 1
ATOM 646 C C . ILE A 1 83 ? 0.250 2.200 7.653 1.00 94.06 83 ILE A C 1
ATOM 648 O O . ILE A 1 83 ? -0.695 2.128 8.431 1.00 94.06 83 ILE A O 1
ATOM 652 N N . THR A 1 84 ? 0.607 1.167 6.883 1.00 94.69 84 THR A N 1
ATOM 653 C CA . THR A 1 84 ? -0.149 -0.098 6.837 1.00 94.69 84 THR A CA 1
ATOM 654 C C . THR A 1 84 ? -0.155 -0.812 8.187 1.00 94.69 84 THR A C 1
ATOM 656 O O . THR A 1 84 ? -1.208 -1.273 8.633 1.00 94.69 84 THR A O 1
ATOM 659 N N . ILE A 1 85 ? 0.995 -0.900 8.861 1.00 94.75 85 ILE A N 1
ATOM 660 C CA . ILE A 1 85 ? 1.104 -1.569 10.167 1.00 94.75 85 ILE A CA 1
ATOM 661 C C . ILE A 1 85 ? 0.322 -0.801 11.228 1.00 94.75 85 ILE A C 1
ATOM 663 O O . ILE A 1 85 ? -0.456 -1.408 11.963 1.00 94.75 85 ILE A O 1
ATOM 667 N N . PHE A 1 86 ? 0.466 0.526 11.265 1.00 93.88 86 PHE A N 1
ATOM 668 C CA . PHE A 1 86 ? -0.304 1.376 12.169 1.00 93.88 86 PHE A CA 1
ATOM 669 C C . PHE A 1 86 ? -1.815 1.226 11.937 1.00 93.88 86 PHE A C 1
ATOM 671 O O . PHE A 1 86 ? -2.559 0.985 12.886 1.00 93.88 86 PHE A O 1
ATOM 678 N N . SER A 1 87 ? -2.273 1.300 10.684 1.00 93.62 87 SER A N 1
ATOM 679 C CA . SER A 1 87 ? -3.689 1.138 10.334 1.00 93.62 87 SER A CA 1
ATOM 680 C C . SER A 1 87 ? -4.222 -0.256 10.665 1.00 93.62 87 SER A C 1
ATOM 682 O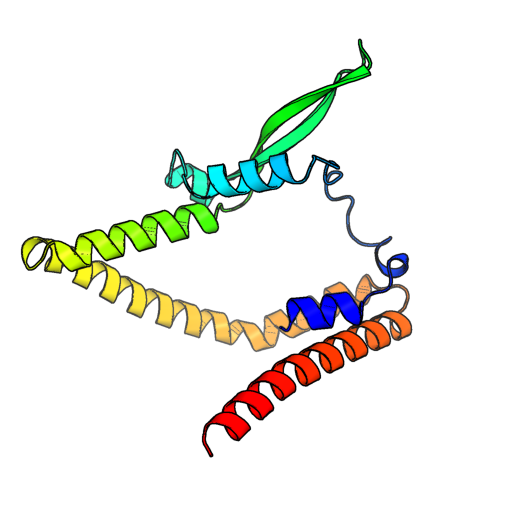 O . SER A 1 87 ? -5.346 -0.378 11.147 1.00 93.62 87 SER A O 1
ATOM 684 N N . THR A 1 88 ? -3.422 -1.306 10.460 1.00 94.38 88 THR A N 1
ATOM 685 C CA . THR A 1 88 ? -3.811 -2.684 10.804 1.00 94.38 88 THR A CA 1
ATOM 686 C C . THR A 1 88 ? -3.921 -2.862 12.317 1.00 94.38 88 THR A C 1
ATOM 688 O O . THR A 1 88 ? -4.893 -3.444 12.794 1.00 94.38 88 THR A O 1
ATOM 691 N N . ALA A 1 89 ? -2.969 -2.323 13.086 1.00 94.50 89 ALA A N 1
ATOM 692 C CA . ALA A 1 89 ? -3.017 -2.345 14.546 1.00 94.50 89 ALA A CA 1
ATOM 693 C C . ALA A 1 89 ? -4.223 -1.557 15.080 1.00 94.50 89 ALA A C 1
ATOM 695 O O . ALA A 1 89 ? -4.944 -2.058 15.938 1.00 94.50 89 ALA A O 1
ATOM 696 N N . LEU A 1 90 ? -4.494 -0.370 14.528 1.00 93.94 90 LEU A N 1
ATOM 697 C CA . LEU A 1 90 ? -5.680 0.421 14.859 1.00 93.94 90 LEU A CA 1
ATOM 698 C C . LEU A 1 90 ? -6.972 -0.359 14.571 1.00 93.94 90 LEU A C 1
ATOM 700 O O . LEU A 1 90 ? -7.847 -0.423 15.430 1.00 93.94 90 LEU A O 1
ATOM 704 N N . GLY A 1 91 ? -7.075 -0.992 13.400 1.00 94.81 91 GLY A N 1
ATOM 705 C CA . GLY A 1 91 ? -8.221 -1.830 13.041 1.00 94.81 91 GLY A CA 1
ATOM 706 C C . GLY A 1 91 ? -8.403 -3.028 13.979 1.00 94.81 91 GLY A C 1
ATOM 707 O O . GLY A 1 91 ? -9.530 -3.341 14.357 1.00 94.81 91 GLY A O 1
ATOM 708 N N . ALA A 1 92 ? -7.306 -3.658 14.407 1.00 95.50 92 ALA A N 1
ATOM 709 C CA . ALA A 1 92 ? -7.332 -4.750 15.379 1.00 95.50 92 ALA A CA 1
ATOM 710 C C . ALA A 1 92 ? -7.752 -4.283 16.784 1.00 95.50 92 ALA A C 1
ATOM 712 O O . ALA A 1 92 ? -8.483 -4.991 17.466 1.00 95.50 92 ALA A O 1
ATOM 713 N N . VAL A 1 93 ? -7.337 -3.090 17.220 1.00 95.88 93 VAL A N 1
ATOM 714 C CA . VAL A 1 93 ? -7.793 -2.518 18.499 1.00 95.88 93 VAL A CA 1
ATOM 715 C C . VAL A 1 93 ? -9.287 -2.191 18.432 1.00 95.88 93 VAL A C 1
ATOM 717 O O . VAL A 1 93 ? -10.038 -2.591 19.315 1.00 95.88 93 VAL A O 1
ATOM 720 N N . ILE A 1 94 ? -9.746 -1.556 17.348 1.00 95.31 94 ILE A N 1
ATOM 721 C CA . ILE A 1 94 ? -11.171 -1.266 17.123 1.00 95.31 94 ILE A CA 1
ATOM 722 C C . ILE A 1 94 ? -12.010 -2.551 17.146 1.00 95.31 94 ILE A C 1
ATOM 724 O O . ILE A 1 94 ? -13.105 -2.547 17.705 1.00 95.31 94 ILE A O 1
ATOM 728 N N . SER A 1 95 ? -11.509 -3.654 16.577 1.00 93.19 95 SER A N 1
ATOM 729 C CA . SER A 1 95 ? -12.262 -4.912 16.516 1.00 93.19 95 SER A CA 1
ATOM 730 C C . SER A 1 95 ? -12.447 -5.587 17.879 1.00 93.19 95 SER A C 1
ATOM 732 O O . SER A 1 95 ? -13.450 -6.273 18.072 1.00 93.19 95 SER A O 1
ATOM 734 N N . VAL A 1 96 ? -11.531 -5.375 18.832 1.00 94.00 96 VAL A N 1
ATOM 735 C CA . VAL A 1 96 ? -11.632 -5.935 20.193 1.00 94.00 96 VAL A CA 1
ATOM 736 C C . VAL A 1 96 ? -12.305 -4.993 21.195 1.00 94.00 96 VAL A C 1
ATOM 738 O O . VAL A 1 96 ? -12.765 -5.453 22.236 1.00 94.00 96 VAL A O 1
ATOM 741 N N . SER A 1 97 ? -12.413 -3.696 20.889 1.00 92.19 97 SER A N 1
ATOM 742 C CA . SER A 1 97 ? -13.031 -2.675 21.756 1.00 92.19 97 SER A CA 1
ATOM 743 C C . SER A 1 97 ? -14.568 -2.710 21.809 1.00 92.19 97 SER A C 1
ATOM 745 O O . SER A 1 97 ? -15.180 -1.872 22.469 1.00 92.19 97 SER A O 1
ATOM 747 N N . GLY A 1 98 ? -15.210 -3.680 21.153 1.00 88.19 98 GLY A N 1
ATOM 748 C CA . GLY A 1 98 ? -16.643 -3.938 21.294 1.00 88.19 98 GLY A CA 1
ATOM 749 C C . GLY A 1 98 ? -17.532 -2.764 20.869 1.00 88.19 98 GLY A C 1
ATOM 750 O O . GLY A 1 98 ? -17.298 -2.113 19.850 1.00 88.19 98 GLY A O 1
ATOM 751 N N . ASP A 1 99 ? -18.590 -2.512 21.639 1.00 91.12 99 ASP A N 1
ATOM 752 C CA . ASP A 1 99 ? -19.662 -1.592 21.247 1.00 91.12 99 ASP A CA 1
ATOM 753 C C . ASP A 1 99 ? -19.251 -0.115 21.271 1.00 91.12 99 ASP A C 1
ATOM 755 O O . ASP A 1 99 ? -19.755 0.673 20.470 1.00 91.12 99 ASP A O 1
ATOM 759 N N . GLU A 1 100 ? -18.288 0.252 22.119 1.00 91.31 100 GLU A N 1
ATOM 760 C CA . GLU A 1 100 ? -17.788 1.628 22.240 1.00 91.31 100 GLU A CA 1
ATOM 761 C C . GLU A 1 100 ? -17.062 2.099 20.970 1.00 91.31 100 GLU A C 1
ATOM 763 O O . GLU A 1 100 ? -17.112 3.279 20.622 1.00 91.31 100 GLU A O 1
ATOM 768 N N . ALA A 1 101 ? -16.434 1.178 20.231 1.00 93.38 101 ALA A N 1
ATOM 769 C CA . ALA A 1 101 ? -15.702 1.488 19.004 1.00 93.38 101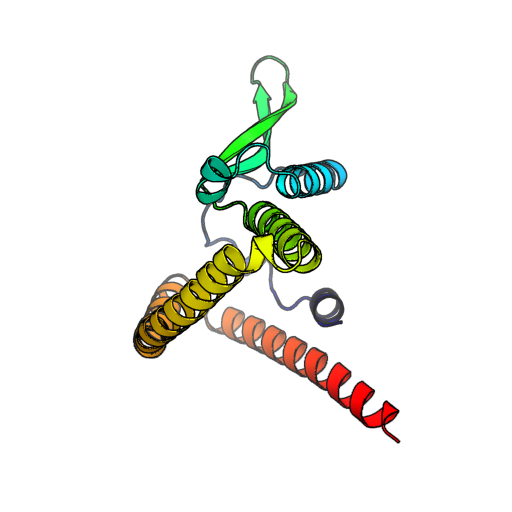 ALA A CA 1
ATOM 770 C C . ALA A 1 101 ? -16.559 1.398 17.725 1.00 93.38 101 ALA A C 1
ATOM 772 O O . ALA A 1 101 ? -16.076 1.753 16.644 1.00 93.38 101 ALA A O 1
ATOM 773 N N . ARG A 1 102 ? -17.834 0.980 17.820 1.00 93.25 102 ARG A N 1
ATOM 774 C CA . ARG A 1 102 ? -18.740 0.847 16.659 1.00 93.25 102 ARG A CA 1
ATOM 775 C C . ARG A 1 102 ? -18.864 2.124 15.820 1.00 93.25 102 ARG A C 1
ATOM 777 O O . ARG A 1 102 ? -18.720 2.010 14.604 1.00 93.25 102 ARG A O 1
ATOM 784 N N . PRO A 1 103 ? -19.040 3.333 16.399 1.00 95.88 103 PRO A N 1
ATOM 785 C CA . PRO A 1 103 ? -19.142 4.551 15.593 1.00 95.88 103 PRO A CA 1
ATOM 786 C C . PRO A 1 103 ? -17.888 4.812 14.748 1.00 95.88 103 PRO A C 1
ATOM 788 O O . PRO A 1 103 ? -17.980 5.283 13.615 1.00 95.88 103 PRO A O 1
ATOM 791 N N . LEU A 1 104 ? -16.709 4.473 15.279 1.00 95.31 104 LEU A N 1
ATOM 792 C CA . LEU A 1 104 ? -15.441 4.625 14.571 1.00 95.31 104 LEU A CA 1
ATOM 793 C C . LEU A 1 104 ? -15.278 3.567 13.467 1.00 95.31 104 LEU A C 1
ATOM 795 O O . LEU A 1 104 ? -14.816 3.890 12.373 1.00 95.31 104 LEU A O 1
ATOM 799 N N . ALA A 1 105 ? -15.694 2.323 13.721 1.00 95.25 105 ALA A N 1
ATOM 800 C CA . ALA A 1 105 ? -15.691 1.260 12.716 1.00 95.25 105 ALA A CA 1
ATOM 801 C C . ALA A 1 105 ? -16.622 1.583 11.533 1.00 95.25 105 ALA A C 1
ATOM 803 O O . ALA A 1 105 ? -16.225 1.441 10.374 1.00 95.25 105 ALA A O 1
ATOM 804 N N . ASP A 1 106 ? -17.830 2.078 11.815 1.00 96.19 106 ASP A N 1
ATOM 805 C CA . ASP A 1 106 ? -18.799 2.471 10.788 1.00 96.19 106 ASP A CA 1
ATOM 806 C C . ASP A 1 106 ? -18.294 3.650 9.946 1.00 96.19 106 ASP A C 1
ATOM 808 O O . ASP A 1 106 ? -18.478 3.664 8.726 1.00 96.19 106 ASP A O 1
ATOM 812 N N . PHE A 1 107 ? -17.580 4.597 10.564 1.00 97.00 107 PHE A N 1
ATOM 813 C CA . PHE A 1 107 ? -16.901 5.671 9.842 1.00 97.00 107 PHE A CA 1
ATOM 814 C C . PHE A 1 107 ? -15.857 5.133 8.850 1.00 97.00 107 PHE A C 1
ATOM 816 O O . PHE A 1 107 ? -15.898 5.489 7.670 1.00 97.00 107 PHE A O 1
ATOM 823 N N . PHE A 1 108 ? -14.954 4.244 9.282 1.00 96.12 108 PHE A N 1
ATOM 824 C CA . PHE A 1 108 ? -13.952 3.656 8.382 1.00 96.12 108 PHE A CA 1
ATOM 825 C C . PHE A 1 108 ? -14.583 2.811 7.272 1.00 96.12 108 PHE A C 1
ATOM 827 O O . PHE A 1 108 ? -14.121 2.849 6.132 1.00 96.12 108 PHE A O 1
ATOM 834 N N . LYS A 1 109 ? -15.677 2.105 7.566 1.00 95.88 109 LYS A N 1
ATOM 835 C CA . LYS A 1 109 ? -16.442 1.363 6.559 1.00 95.88 109 LYS A CA 1
ATOM 836 C C . LYS A 1 109 ? -17.077 2.291 5.522 1.00 95.88 109 LYS A C 1
ATOM 838 O O . LYS A 1 109 ? -17.046 1.995 4.329 1.00 95.88 109 LYS A O 1
ATOM 843 N N . ALA A 1 110 ? -17.632 3.423 5.952 1.00 97.69 110 ALA A N 1
ATOM 844 C CA . ALA A 1 110 ? -18.154 4.431 5.036 1.00 97.69 110 ALA A CA 1
ATOM 845 C C . ALA A 1 110 ? -17.035 5.027 4.164 1.00 97.69 110 ALA A C 1
ATOM 847 O O . ALA A 1 110 ? -17.222 5.169 2.953 1.00 97.69 110 ALA A O 1
ATOM 848 N N . LEU A 1 111 ? -15.863 5.311 4.747 1.00 97.00 111 LEU A N 1
ATOM 849 C CA . LEU A 1 111 ? -14.686 5.754 3.995 1.00 97.00 111 LEU A CA 1
ATOM 850 C C . LEU A 1 111 ? -14.252 4.729 2.942 1.00 97.00 111 LEU A C 1
ATOM 852 O O . LEU A 1 111 ? -14.009 5.125 1.807 1.00 97.00 111 LEU A O 1
ATOM 856 N N . ASP A 1 112 ? -14.197 3.439 3.274 1.00 96.00 112 ASP A N 1
ATOM 857 C CA . ASP A 1 112 ? -13.832 2.374 2.328 1.00 96.00 112 ASP A CA 1
ATOM 858 C C . ASP A 1 112 ? -14.781 2.316 1.118 1.00 96.00 112 ASP A C 1
ATOM 860 O O . ASP A 1 112 ? -14.337 2.276 -0.034 1.00 96.00 112 ASP A O 1
ATOM 864 N N . VAL A 1 113 ? -16.095 2.430 1.354 1.00 97.38 113 VAL A N 1
ATOM 865 C CA . VAL A 1 113 ? -17.098 2.500 0.276 1.00 97.38 113 VAL A CA 1
ATOM 866 C C . VAL A 1 113 ? -16.873 3.727 -0.611 1.00 97.38 113 VAL A C 1
ATOM 868 O O . VAL A 1 113 ? -16.948 3.627 -1.841 1.00 97.38 113 VAL A O 1
ATOM 871 N N . VAL A 1 114 ? -16.593 4.888 -0.013 1.00 97.75 114 VAL A N 1
ATOM 872 C CA . VAL A 1 114 ? -16.304 6.121 -0.760 1.00 97.75 114 VAL A CA 1
ATOM 873 C C . VAL A 1 114 ? -15.019 5.964 -1.574 1.00 97.75 114 VAL A C 1
ATOM 875 O O . VAL A 1 114 ? -15.041 6.202 -2.782 1.00 97.75 114 VAL A O 1
ATOM 878 N N . ILE A 1 115 ? -13.928 5.504 -0.960 1.00 96.31 115 ILE A N 1
ATOM 879 C CA . ILE A 1 115 ? -12.632 5.293 -1.620 1.00 96.31 115 ILE A CA 1
ATOM 880 C C . ILE A 1 115 ? -12.782 4.307 -2.776 1.00 96.31 115 ILE A C 1
ATOM 882 O O . ILE A 1 115 ? -12.301 4.584 -3.871 1.00 96.31 115 ILE A O 1
ATOM 886 N N . THR A 1 116 ? -13.512 3.209 -2.589 1.00 95.69 116 THR A N 1
ATOM 887 C CA . THR A 1 116 ? -13.767 2.226 -3.650 1.00 95.69 116 THR A CA 1
ATOM 888 C C . THR A 1 116 ? -14.472 2.858 -4.853 1.00 95.69 116 THR A C 1
ATOM 890 O O . THR A 1 116 ? -14.091 2.608 -5.999 1.00 95.69 116 THR A O 1
ATOM 893 N N . ARG A 1 117 ? -15.458 3.738 -4.626 1.00 95.75 117 ARG A N 1
ATOM 894 C CA . ARG A 1 117 ? -16.122 4.479 -5.715 1.00 95.75 117 ARG A CA 1
ATOM 895 C C . ARG A 1 117 ? -15.181 5.464 -6.410 1.00 95.75 117 ARG A C 1
ATOM 897 O O . ARG A 1 117 ? -15.208 5.557 -7.636 1.00 95.75 117 ARG A O 1
ATOM 904 N N . PHE A 1 118 ? -14.331 6.159 -5.656 1.00 95.88 118 PHE A N 1
ATOM 905 C CA . PHE A 1 118 ? -13.282 7.012 -6.224 1.00 95.88 118 PHE A C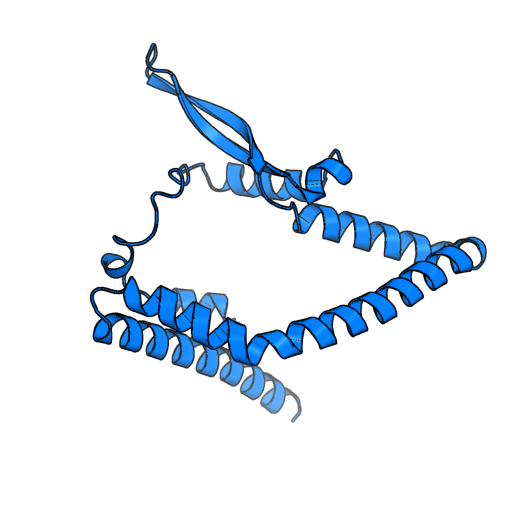A 1
ATOM 906 C C . PHE A 1 118 ? -12.293 6.203 -7.076 1.00 95.88 118 PHE A C 1
ATOM 908 O O . PHE A 1 118 ? -11.978 6.605 -8.195 1.00 95.88 118 PHE A O 1
ATOM 915 N N . MET A 1 119 ? -11.853 5.036 -6.597 1.00 94.31 119 MET A N 1
ATOM 916 C CA . MET A 1 119 ? -10.954 4.147 -7.337 1.00 94.31 119 MET A CA 1
ATOM 917 C C . MET A 1 119 ? -11.593 3.661 -8.635 1.00 94.31 119 MET A C 1
ATOM 919 O O . MET A 1 119 ? -10.934 3.689 -9.671 1.00 94.31 119 MET A O 1
ATOM 923 N N . ALA A 1 120 ? -12.879 3.300 -8.619 1.00 93.19 120 ALA A N 1
ATOM 924 C CA . ALA A 1 120 ? -13.601 2.930 -9.835 1.00 93.19 120 ALA A CA 1
ATOM 925 C C . ALA A 1 120 ? -13.599 4.067 -10.872 1.00 93.19 120 ALA A C 1
ATOM 927 O O . ALA A 1 120 ? -13.364 3.815 -12.052 1.00 93.19 120 ALA A O 1
ATOM 928 N N . ALA A 1 121 ? -13.784 5.321 -10.445 1.00 93.19 121 ALA A N 1
ATOM 929 C CA . ALA A 1 121 ? -13.700 6.476 -11.339 1.00 93.19 121 ALA A CA 1
ATOM 930 C C . ALA A 1 121 ? -12.285 6.673 -11.918 1.00 93.19 121 ALA A C 1
ATOM 932 O O . ALA A 1 121 ? -12.140 6.950 -13.105 1.00 93.19 121 ALA A O 1
ATOM 933 N N . ILE A 1 122 ? -11.232 6.478 -11.118 1.00 93.19 122 ILE A N 1
ATOM 934 C CA . ILE A 1 122 ? -9.839 6.577 -11.593 1.00 93.19 122 ILE A CA 1
ATOM 935 C C . ILE A 1 122 ? -9.487 5.412 -12.529 1.00 93.19 122 ILE A C 1
ATOM 937 O O . ILE A 1 122 ? -8.759 5.607 -13.500 1.00 93.19 122 ILE A O 1
ATOM 941 N N . MET A 1 123 ? -10.028 4.211 -12.308 1.00 93.12 123 MET A N 1
ATOM 942 C CA . MET A 1 123 ? -9.814 3.066 -13.203 1.00 93.12 123 MET A CA 1
ATOM 943 C C . MET A 1 123 ? -10.314 3.336 -14.629 1.00 93.12 123 MET A C 1
ATOM 945 O O . MET A 1 123 ? -9.702 2.845 -15.577 1.00 93.12 123 MET A O 1
ATOM 949 N N . TRP A 1 124 ? -11.340 4.181 -14.808 1.00 93.81 124 TRP A N 1
ATOM 950 C CA . TRP A 1 124 ? -11.775 4.650 -16.133 1.00 93.81 124 TRP A CA 1
ATOM 951 C C . TRP A 1 124 ? -10.731 5.509 -16.862 1.00 93.81 124 TRP A C 1
ATOM 953 O O . TRP A 1 124 ? -10.786 5.616 -18.085 1.00 93.81 124 TRP A O 1
ATOM 963 N N . LEU A 1 125 ? -9.745 6.073 -16.156 1.00 92.38 125 LEU A N 1
ATOM 964 C CA . LEU A 1 125 ? -8.589 6.735 -16.774 1.00 92.38 125 LEU A CA 1
ATOM 965 C C . LEU A 1 125 ? -7.537 5.728 -17.260 1.00 92.38 125 LEU A C 1
ATOM 967 O O . LEU A 1 125 ? -6.749 6.052 -18.146 1.00 92.38 125 LEU A O 1
ATOM 971 N N . GLY A 1 126 ? -7.540 4.501 -16.727 1.00 92.56 126 GLY A N 1
ATOM 972 C CA . GLY A 1 126 ? -6.662 3.394 -17.117 1.00 92.56 126 GLY A CA 1
ATOM 973 C C . GLY A 1 126 ? -6.540 3.152 -18.630 1.00 92.56 126 GLY A C 1
ATOM 974 O O . GLY A 1 126 ? -5.407 3.120 -19.117 1.00 92.56 126 GLY A O 1
ATOM 975 N N . PRO A 1 127 ? -7.639 3.040 -19.408 1.00 92.12 127 PRO A N 1
ATOM 976 C CA . PRO A 1 127 ? -7.565 2.845 -20.860 1.00 92.12 127 PRO A CA 1
ATOM 977 C C . PRO A 1 127 ? -6.824 3.957 -21.614 1.00 92.12 127 PRO A C 1
ATOM 979 O O . PRO A 1 127 ? -6.324 3.706 -22.705 1.00 92.12 127 PRO A O 1
ATOM 982 N N . ILE A 1 128 ? -6.718 5.162 -21.050 1.00 94.75 128 ILE A N 1
ATOM 983 C CA . ILE A 1 128 ? -6.000 6.289 -21.663 1.00 94.75 128 ILE A CA 1
ATOM 984 C C . ILE A 1 128 ? -4.584 6.411 -21.078 1.00 94.75 128 ILE A C 1
ATOM 986 O O . ILE A 1 128 ? -3.611 6.599 -21.809 1.00 94.75 128 ILE A O 1
ATOM 990 N N . GLY A 1 129 ? -4.445 6.260 -19.759 1.00 94.00 129 GLY A N 1
ATOM 991 C CA . GLY A 1 129 ? -3.178 6.422 -19.050 1.00 94.00 129 GLY A CA 1
ATOM 992 C C . GLY A 1 129 ? -2.170 5.310 -19.337 1.00 94.00 129 GLY A C 1
ATOM 993 O O . GLY A 1 129 ? -0.993 5.597 -19.555 1.00 94.00 129 GLY A O 1
ATOM 994 N N . ILE A 1 130 ? -2.616 4.048 -19.387 1.00 94.12 130 ILE A N 1
ATOM 995 C CA . ILE A 1 130 ? -1.717 2.900 -19.583 1.00 94.12 130 ILE A CA 1
ATOM 996 C C . ILE A 1 130 ? -1.023 2.971 -20.958 1.00 94.12 130 ILE A C 1
ATOM 998 O O . ILE A 1 130 ? 0.210 2.928 -20.981 1.00 94.12 130 ILE A O 1
ATOM 1002 N N . PRO A 1 131 ? -1.729 3.160 -22.096 1.00 93.06 131 PRO A N 1
ATOM 1003 C CA . PRO A 1 131 ? -1.066 3.287 -23.395 1.00 93.06 131 PRO A CA 1
ATOM 1004 C C . PRO A 1 131 ? -0.133 4.500 -23.482 1.00 93.06 131 PRO A C 1
ATOM 1006 O O . PRO A 1 131 ? 0.953 4.382 -24.044 1.00 93.06 131 PRO A O 1
ATOM 1009 N N . SER A 1 132 ? -0.509 5.641 -22.888 1.00 93.31 132 SER A N 1
ATOM 1010 C CA . SER A 1 132 ? 0.331 6.849 -22.872 1.00 93.31 132 SER A CA 1
ATOM 1011 C C . SER A 1 132 ? 1.649 6.623 -22.123 1.00 93.31 132 SER A C 1
ATOM 1013 O O . SER A 1 132 ? 2.713 7.013 -22.606 1.00 93.31 132 SER A O 1
ATOM 1015 N N . MET A 1 133 ? 1.602 5.957 -20.965 1.00 91.94 133 MET A N 1
ATOM 1016 C CA . MET A 1 133 ? 2.802 5.627 -20.189 1.00 91.94 133 MET A CA 1
ATOM 1017 C C . MET A 1 133 ? 3.704 4.622 -20.910 1.00 91.94 133 MET A C 1
ATOM 1019 O O . MET A 1 133 ? 4.930 4.756 -20.871 1.00 91.94 133 MET A O 1
ATOM 1023 N N . ILE A 1 134 ? 3.111 3.636 -21.593 1.00 90.44 134 ILE A N 1
ATOM 1024 C CA . ILE A 1 134 ? 3.854 2.679 -22.422 1.00 90.44 134 ILE A CA 1
ATOM 1025 C C . ILE A 1 134 ? 4.536 3.415 -23.577 1.00 90.44 134 ILE A C 1
ATOM 1027 O O . ILE A 1 134 ? 5.734 3.238 -23.774 1.00 90.44 134 ILE A O 1
ATOM 1031 N N . ALA A 1 135 ? 3.815 4.280 -24.297 1.00 90.25 135 ALA A N 1
ATOM 1032 C CA . ALA A 1 135 ? 4.367 5.047 -25.412 1.00 90.25 135 ALA A CA 1
ATOM 1033 C C . ALA A 1 135 ? 5.556 5.918 -24.979 1.00 90.25 135 ALA A C 1
ATOM 1035 O O . ALA A 1 135 ? 6.608 5.870 -25.615 1.00 90.25 135 ALA A O 1
ATOM 1036 N N . GLN A 1 136 ? 5.434 6.640 -23.857 1.00 89.75 136 GLN A N 1
ATOM 1037 C CA . GLN A 1 136 ? 6.539 7.427 -23.301 1.00 89.75 136 GLN A CA 1
ATOM 1038 C C . GLN A 1 136 ? 7.767 6.553 -23.014 1.00 89.75 136 GLN A C 1
ATOM 1040 O O . GLN A 1 136 ? 8.883 6.913 -23.381 1.00 89.75 136 GLN A O 1
ATOM 1045 N N . LYS A 1 137 ? 7.575 5.390 -22.383 1.00 83.25 137 LYS A N 1
ATOM 1046 C CA . LYS A 1 137 ? 8.686 4.484 -22.073 1.00 83.25 137 LYS A CA 1
ATOM 1047 C C . LYS A 1 137 ? 9.305 3.867 -23.323 1.00 83.25 137 LYS A C 1
ATOM 1049 O O . LYS A 1 137 ? 10.513 3.674 -23.345 1.00 83.25 137 LYS A O 1
ATOM 1054 N N . MET A 1 138 ? 8.520 3.613 -24.369 1.00 83.75 138 MET A N 1
ATOM 1055 C CA . MET A 1 138 ? 9.028 3.097 -25.645 1.00 83.75 138 MET A CA 1
ATOM 1056 C C . MET A 1 138 ? 9.895 4.111 -26.399 1.00 83.75 138 MET A C 1
ATOM 1058 O O . MET A 1 138 ? 10.840 3.699 -27.062 1.00 83.75 138 MET A O 1
ATOM 1062 N N . LEU A 1 139 ? 9.637 5.417 -26.264 1.00 86.12 139 LEU A N 1
ATOM 1063 C CA . LEU A 1 139 ? 10.490 6.459 -26.857 1.00 86.12 139 LEU A CA 1
AT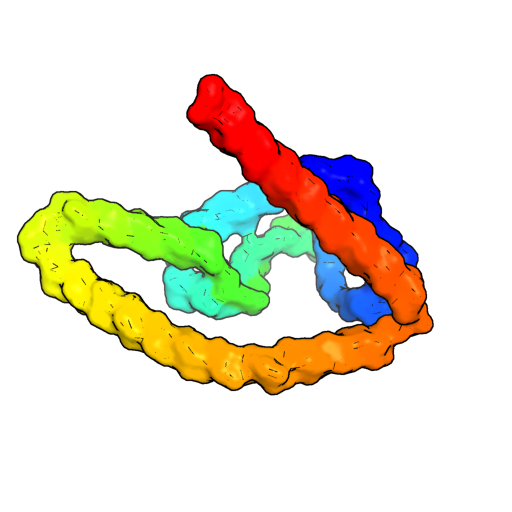OM 1064 C C . LEU A 1 139 ? 11.891 6.527 -26.223 1.00 86.12 139 LEU A C 1
ATOM 1066 O O . LEU A 1 139 ? 12.836 6.973 -26.867 1.00 86.12 139 LEU A O 1
ATOM 1070 N N . GLU A 1 140 ? 12.036 6.090 -24.970 1.00 81.81 140 GLU A N 1
ATOM 1071 C CA . GLU A 1 140 ? 13.314 6.089 -24.241 1.00 81.81 140 GLU A CA 1
ATOM 1072 C C . GLU A 1 140 ? 14.179 4.849 -24.556 1.00 81.81 140 GLU A C 1
ATOM 1074 O O . GLU A 1 140 ? 15.381 4.839 -24.273 1.00 81.81 140 GLU A O 1
ATOM 1079 N N . VAL A 1 141 ? 13.594 3.796 -25.140 1.00 82.50 141 VAL A N 1
ATOM 1080 C CA . VAL A 1 141 ? 14.269 2.512 -25.378 1.00 82.50 141 VAL A CA 1
ATOM 1081 C C . VAL A 1 141 ? 15.047 2.544 -26.695 1.00 82.50 141 VAL A C 1
ATOM 1083 O O . VAL A 1 141 ? 14.475 2.673 -27.772 1.00 82.50 141 VAL A O 1
ATOM 1086 N N . LYS A 1 142 ? 16.372 2.358 -26.614 1.00 78.25 142 LYS A N 1
ATOM 1087 C CA . LYS A 1 142 ? 17.270 2.310 -27.785 1.00 78.25 142 LYS A CA 1
ATOM 1088 C C . LYS A 1 142 ? 17.225 0.974 -28.541 1.00 78.25 142 LYS A C 1
ATOM 1090 O O . LYS A 1 142 ? 17.432 0.965 -29.748 1.00 78.25 142 LYS A O 1
ATOM 1095 N N . ASP A 1 143 ? 16.953 -0.133 -27.844 1.00 82.31 143 ASP A N 1
ATOM 1096 C CA . ASP A 1 143 ? 16.788 -1.471 -28.430 1.00 82.31 143 ASP A CA 1
ATOM 1097 C C . ASP A 1 143 ? 15.423 -2.069 -28.053 1.00 82.31 143 ASP A C 1
ATOM 1099 O O . ASP A 1 143 ? 15.219 -2.610 -26.957 1.00 82.31 143 ASP A O 1
ATOM 1103 N N . LEU A 1 144 ? 14.468 -1.953 -28.980 1.00 80.00 144 LEU A N 1
ATOM 1104 C CA . LEU A 1 144 ? 13.126 -2.509 -28.816 1.00 80.00 144 LEU A CA 1
ATOM 1105 C C . LEU A 1 144 ? 13.155 -4.041 -28.795 1.00 80.00 144 LEU A C 1
ATOM 1107 O O . LEU A 1 144 ? 12.463 -4.645 -27.978 1.00 80.00 144 LEU A O 1
ATOM 1111 N N . VAL A 1 145 ? 13.945 -4.684 -29.661 1.00 83.88 145 VAL A N 1
ATOM 1112 C CA . VAL A 1 145 ? 13.914 -6.147 -29.830 1.00 83.88 145 VAL A CA 1
ATOM 1113 C C . VAL A 1 145 ? 14.461 -6.845 -28.584 1.00 83.88 145 VAL A C 1
ATOM 1115 O O . VAL A 1 145 ? 13.832 -7.783 -28.083 1.00 83.88 145 VAL A O 1
ATOM 1118 N N . GLY A 1 146 ? 15.571 -6.354 -28.023 1.00 82.56 146 GLY A N 1
ATOM 1119 C CA . GLY A 1 146 ? 16.116 -6.852 -26.755 1.00 82.56 146 GLY A CA 1
ATOM 1120 C C . GLY A 1 146 ? 15.160 -6.649 -25.572 1.00 82.56 146 GLY A C 1
ATOM 1121 O O . GLY A 1 146 ? 14.983 -7.548 -24.739 1.00 82.56 146 GLY A O 1
ATOM 1122 N N . THR A 1 147 ? 14.465 -5.509 -25.538 1.00 84.00 147 THR A N 1
ATOM 1123 C CA . THR A 1 147 ? 13.471 -5.192 -24.499 1.00 84.00 147 THR A CA 1
ATOM 1124 C C . THR A 1 147 ? 12.241 -6.096 -24.593 1.00 84.00 147 THR A C 1
ATOM 1126 O O . THR A 1 147 ? 11.817 -6.659 -23.582 1.00 84.00 147 THR A O 1
ATOM 1129 N N . PHE A 1 148 ? 11.705 -6.321 -25.798 1.00 84.81 148 PHE A N 1
ATOM 1130 C CA . PHE A 1 148 ? 10.597 -7.254 -26.031 1.00 84.81 148 PHE A CA 1
ATOM 1131 C C . PHE A 1 148 ? 10.969 -8.694 -25.667 1.00 84.81 148 PHE A C 1
ATOM 1133 O O . PHE A 1 148 ? 10.168 -9.386 -25.039 1.00 84.81 148 PHE A O 1
ATOM 1140 N N . ARG A 1 149 ? 12.190 -9.144 -25.994 1.00 85.00 149 ARG A N 1
ATOM 1141 C CA . ARG A 1 149 ? 12.681 -10.479 -25.610 1.00 85.00 149 ARG A CA 1
ATOM 1142 C C . ARG A 1 149 ? 12.745 -10.641 -24.091 1.00 85.00 149 ARG A C 1
ATOM 1144 O O . ARG A 1 149 ? 12.298 -11.655 -23.559 1.00 85.00 149 ARG A O 1
ATOM 1151 N N . THR A 1 150 ? 13.264 -9.631 -23.399 1.00 83.56 150 THR A N 1
ATOM 1152 C CA . THR A 1 150 ? 13.353 -9.606 -21.934 1.00 83.56 150 THR A CA 1
ATOM 1153 C C . THR A 1 150 ? 11.970 -9.628 -21.286 1.00 83.56 150 THR A C 1
ATOM 1155 O O . THR A 1 150 ? 11.713 -10.433 -20.390 1.00 83.56 150 THR A O 1
ATOM 1158 N N . LEU A 1 151 ? 11.058 -8.784 -21.774 1.00 86.12 151 LEU A N 1
ATOM 1159 C CA . LEU A 1 151 ? 9.677 -8.738 -21.307 1.00 86.12 151 LEU A CA 1
ATOM 1160 C C . LEU A 1 151 ? 8.959 -10.071 -21.558 1.00 86.12 151 LEU A C 1
ATOM 1162 O O . LEU A 1 151 ? 8.262 -10.563 -20.675 1.00 86.12 151 LEU A O 1
ATOM 1166 N N . GLY A 1 152 ? 9.170 -10.690 -22.721 1.00 86.12 152 GLY A N 1
ATOM 1167 C CA . GLY A 1 152 ? 8.617 -12.002 -23.056 1.00 86.12 152 GLY A CA 1
ATOM 1168 C C . GLY A 1 152 ? 9.093 -13.105 -22.108 1.00 86.12 152 GLY A C 1
ATOM 1169 O O . GLY A 1 152 ? 8.277 -13.887 -21.622 1.00 86.12 152 GLY A O 1
ATOM 1170 N N . LEU A 1 153 ? 10.388 -13.132 -21.773 1.00 86.44 153 LEU A N 1
ATOM 1171 C CA . LEU A 1 153 ? 10.943 -14.063 -20.780 1.00 86.44 153 LEU A CA 1
ATOM 1172 C C . LEU A 1 153 ? 10.388 -13.804 -19.374 1.00 86.44 153 LEU A C 1
ATOM 1174 O O . LEU A 1 153 ? 10.082 -14.754 -18.652 1.00 86.44 153 LEU A O 1
ATOM 1178 N N . PHE A 1 154 ? 10.202 -12.536 -18.996 1.00 86.06 154 PHE A N 1
ATOM 1179 C CA . PHE A 1 154 ? 9.553 -12.180 -17.735 1.00 86.06 154 PHE A CA 1
ATOM 1180 C C . PHE A 1 154 ? 8.106 -12.688 -17.691 1.00 86.06 154 PHE A C 1
ATOM 1182 O O . PHE A 1 154 ? 7.741 -13.393 -16.750 1.00 86.06 154 PHE A O 1
ATOM 1189 N N . ILE A 1 155 ? 7.306 -12.421 -18.728 1.00 88.25 155 ILE A N 1
ATOM 1190 C CA . ILE A 1 155 ? 5.920 -12.900 -18.832 1.00 88.25 155 ILE A CA 1
ATOM 1191 C C . ILE A 1 155 ? 5.875 -14.432 -18.757 1.00 88.25 155 ILE A C 1
ATOM 1193 O O . ILE A 1 155 ? 5.102 -14.979 -17.971 1.00 88.25 155 ILE A O 1
ATOM 1197 N N . ALA A 1 156 ? 6.745 -15.131 -19.493 1.00 86.88 156 ALA A N 1
ATOM 1198 C CA . ALA A 1 156 ? 6.841 -16.588 -19.438 1.00 86.88 156 ALA A CA 1
ATOM 1199 C C . ALA A 1 156 ? 7.173 -17.088 -18.021 1.00 86.88 156 ALA A C 1
ATOM 1201 O O . ALA A 1 156 ? 6.529 -18.016 -17.533 1.00 86.88 156 ALA A O 1
ATOM 1202 N N . SER A 1 157 ? 8.114 -16.441 -17.323 1.00 85.88 157 SER A N 1
ATOM 1203 C CA . SER A 1 157 ? 8.467 -16.791 -15.939 1.00 85.88 157 SER A CA 1
ATOM 1204 C C . SER A 1 157 ? 7.297 -16.610 -14.964 1.00 85.88 157 SER A C 1
ATOM 1206 O O . SER A 1 157 ? 7.096 -17.446 -14.082 1.00 85.88 157 SER A O 1
ATOM 1208 N N . VAL A 1 158 ? 6.479 -15.568 -15.149 1.00 85.38 158 VAL A N 1
ATOM 1209 C CA . VAL A 1 158 ? 5.290 -15.306 -14.325 1.00 85.38 158 VAL A CA 1
ATOM 1210 C C . VAL A 1 158 ? 4.196 -16.331 -14.609 1.00 85.38 158 VAL A C 1
ATOM 1212 O O . VAL A 1 158 ? 3.602 -16.852 -13.665 1.00 85.38 158 VAL A O 1
ATOM 1215 N N . ILE A 1 159 ? 3.960 -16.673 -15.879 1.00 86.94 159 ILE A N 1
ATOM 1216 C CA . ILE A 1 159 ? 2.992 -17.709 -16.269 1.00 86.94 159 ILE A CA 1
ATOM 1217 C C . ILE A 1 159 ? 3.406 -19.067 -15.697 1.00 86.94 159 ILE A C 1
ATOM 1219 O O . ILE A 1 159 ? 2.578 -19.742 -15.091 1.00 86.94 159 ILE A O 1
ATOM 1223 N N . LEU A 1 160 ? 4.683 -19.443 -15.817 1.00 84.06 160 LEU A N 1
ATOM 1224 C CA . LEU A 1 160 ? 5.220 -20.669 -15.219 1.00 84.06 160 LEU A CA 1
ATOM 1225 C C . LEU A 1 160 ? 5.083 -20.652 -13.694 1.00 84.06 160 LEU A C 1
ATOM 1227 O O . LEU A 1 160 ? 4.670 -21.649 -13.101 1.00 84.06 160 LEU A O 1
ATOM 1231 N N . GLY A 1 161 ? 5.369 -19.515 -13.056 1.00 83.62 161 GLY A N 1
ATOM 1232 C CA . GLY A 1 161 ? 5.215 -19.350 -11.615 1.00 83.62 161 GLY A CA 1
ATOM 1233 C C . GLY A 1 161 ? 3.772 -19.495 -11.143 1.00 83.62 161 GLY A C 1
ATOM 1234 O O . GLY A 1 161 ? 3.526 -20.215 -10.179 1.00 83.62 161 GLY A O 1
ATOM 1235 N N . ASN A 1 162 ? 2.815 -18.871 -11.829 1.00 79.56 162 ASN A N 1
ATOM 1236 C CA . ASN A 1 162 ? 1.395 -18.976 -11.495 1.00 79.56 162 ASN A CA 1
ATOM 1237 C C . ASN A 1 162 ? 0.826 -20.369 -11.825 1.00 79.56 162 ASN A C 1
ATOM 1239 O O . ASN A 1 162 ? 0.099 -20.953 -11.023 1.00 79.56 162 ASN A O 1
ATOM 1243 N N . GLY A 1 163 ? 1.212 -20.941 -12.968 1.00 77.12 163 GLY A N 1
ATOM 1244 C CA . GLY A 1 163 ? 0.813 -22.284 -13.392 1.00 77.12 163 GLY A CA 1
ATOM 1245 C C . GLY A 1 163 ? 1.318 -23.379 -12.451 1.00 77.12 163 GLY A C 1
ATOM 1246 O O . GLY A 1 163 ? 0.575 -24.308 -12.149 1.00 77.12 163 GLY A O 1
ATOM 1247 N N . SER A 1 164 ? 2.530 -23.231 -11.905 1.00 70.44 164 SER A N 1
ATOM 1248 C CA . SER A 1 164 ? 3.082 -24.162 -10.907 1.00 70.44 164 SER A CA 1
ATOM 1249 C C . SER A 1 164 ? 2.276 -24.164 -9.603 1.00 70.44 164 SER A C 1
ATOM 1251 O O . SER A 1 164 ? 2.116 -25.208 -8.980 1.00 70.44 164 SER A O 1
ATOM 1253 N N . ILE A 1 165 ? 1.733 -23.009 -9.199 1.00 68.81 165 ILE A N 1
ATOM 1254 C CA . ILE A 1 165 ? 0.886 -22.889 -8.001 1.00 68.81 165 ILE A CA 1
ATOM 1255 C C . ILE A 1 165 ? -0.492 -23.498 -8.271 1.00 68.81 165 ILE A C 1
ATOM 1257 O O . ILE A 1 165 ? -0.997 -24.259 -7.452 1.00 68.81 165 ILE A O 1
ATOM 1261 N N . HIS A 1 166 ? -1.087 -23.215 -9.433 1.00 63.09 166 HIS A N 1
ATOM 1262 C CA . HIS A 1 166 ? -2.397 -23.758 -9.794 1.00 63.09 166 HIS A CA 1
ATOM 1263 C C . HIS A 1 166 ? -2.359 -25.286 -9.983 1.00 63.09 166 HIS A C 1
ATOM 1265 O O . HIS A 1 166 ? -3.244 -25.983 -9.491 1.00 63.09 166 HIS A O 1
ATOM 1271 N N . GLY A 1 167 ? -1.300 -25.825 -10.600 1.00 60.38 167 GLY A N 1
ATOM 1272 C CA . GLY A 1 167 ? -1.087 -27.271 -10.731 1.00 60.38 167 GLY A CA 1
ATOM 1273 C C . GLY A 1 167 ? -0.879 -27.979 -9.388 1.00 60.38 167 GLY A C 1
ATOM 1274 O O . GLY A 1 167 ? -1.388 -29.080 -9.188 1.00 60.38 167 GLY A O 1
ATOM 1275 N N . PHE A 1 168 ? -0.209 -27.330 -8.432 1.00 60.38 168 PHE A N 1
ATOM 1276 C CA . PHE A 1 168 ? -0.021 -27.859 -7.078 1.00 60.38 168 PHE A CA 1
ATOM 1277 C C . PHE A 1 168 ? -1.325 -27.854 -6.258 1.00 60.38 168 PHE A C 1
ATOM 1279 O O . PHE A 1 168 ? -1.650 -28.852 -5.620 1.00 60.38 168 PHE A O 1
ATOM 1286 N N . THR A 1 169 ? -2.124 -26.783 -6.331 1.00 61.03 169 THR A N 1
ATOM 1287 C CA . THR A 1 169 ? -3.423 -26.693 -5.633 1.00 61.03 169 THR A CA 1
ATOM 1288 C C . THR A 1 169 ? -4.481 -27.638 -6.215 1.00 61.03 169 THR A C 1
ATOM 1290 O O . THR A 1 169 ? -5.300 -28.169 -5.465 1.00 61.03 169 THR A O 1
ATOM 1293 N N . VAL A 1 170 ? -4.472 -27.880 -7.531 1.00 60.19 170 VAL A N 1
ATOM 1294 C CA . VAL A 1 170 ? -5.366 -28.862 -8.174 1.00 60.19 170 VAL A CA 1
ATOM 1295 C C . VAL A 1 170 ? -4.963 -30.298 -7.823 1.00 60.19 170 VAL A C 1
ATOM 1297 O O . VAL A 1 170 ? -5.838 -31.116 -7.577 1.00 60.19 170 VAL A O 1
ATOM 1300 N N . THR A 1 171 ? -3.665 -30.599 -7.719 1.00 55.66 171 THR A N 1
ATOM 1301 C CA . THR A 1 171 ? -3.177 -31.950 -7.371 1.00 55.66 171 THR A CA 1
ATOM 1302 C C . THR A 1 171 ? -3.413 -32.313 -5.896 1.00 55.66 171 THR A C 1
ATOM 1304 O O . THR A 1 171 ? -3.535 -33.487 -5.583 1.00 55.66 171 THR A O 1
ATOM 1307 N N . LEU A 1 172 ? -3.512 -31.332 -4.989 1.00 54.91 172 LEU A N 1
ATOM 1308 C CA . LEU A 1 172 ? -3.794 -31.556 -3.559 1.00 54.91 172 LEU A CA 1
ATOM 1309 C C . LEU A 1 172 ? -5.292 -31.638 -3.205 1.00 54.91 172 LEU A C 1
ATOM 1311 O O . LEU A 1 172 ? -5.621 -31.944 -2.063 1.00 54.91 172 LEU A O 1
ATOM 1315 N N . ASN A 1 173 ? -6.194 -31.342 -4.148 1.00 52.59 173 ASN A N 1
ATOM 1316 C CA . ASN A 1 173 ? -7.647 -31.495 -3.973 1.00 52.59 173 ASN A CA 1
ATOM 1317 C C . ASN A 1 173 ? -8.183 -32.839 -4.515 1.00 52.59 173 ASN A C 1
ATOM 1319 O O . ASN A 1 173 ? -9.394 -32.977 -4.696 1.00 52.59 173 ASN A O 1
ATOM 1323 N N . PHE A 1 174 ? -7.300 -33.814 -4.759 1.00 44.88 174 PHE A N 1
ATOM 1324 C CA . PHE A 1 174 ? -7.630 -35.203 -5.091 1.00 44.88 174 PHE A CA 1
ATOM 1325 C C . PHE A 1 174 ? -6.905 -36.171 -4.157 1.00 44.88 174 PHE A C 1
ATOM 1327 O O . PHE A 1 174 ? -5.726 -35.903 -3.834 1.00 44.88 174 PHE A O 1
#

Radius of gyration: 22.42 Å; chains: 1; bounding box: 59×51×52 Å

InterPro domains:
  IPR001991 Sodium:dicarboxylate symporter [PF00375] (1-169)
  IPR036458 Sodium:dicarboxylate symporter superfamily [G3DSA:1.10.3860.10] (1-173)
  IPR036458 Sodium:dicarboxylate symporter superfamily [SSF118215] (1-162)
  IPR050746 Dicarboxylate/Amino Acid:Cation Symporter [PTHR11958] (1-171)

Secondary structure (DSSP, 8-state):
-HHHHHHHH----GGGGGGS----------HHHHHHHHHHHHS-S-HHHHTTEEEEEEEEE-TTT--EEEEEEEEES--HHHHHHHHHHHHHHHHHSGGGGHHHHHHHHHHHHHHHHHHHHHHTTHHHHHHHHHHHHHHH-S-HHHHHHHHHHHHHHHHHHHHHHHHHHHHTT-

Foldseek 3Di:
DLVVLCVVLVLDDPVQPPQDDPPPPPPPPDVVQVVVQLVCLQADPDPVLLQFWGWHWDWDQDVPPRDTDTDIDIDTDHSPNNNVNVVVVVVVVLVPVPPVSVVVVVVVVVVVVVVVVVVVVVVVCVVVVVVVVVVVVVVSGPDPVSVVSSVVSSVVSVCVVVVVVVVVVVVVVD

pLDDT: mean 80.72, std 15.37, range [36.56, 97.75]

Organism: Trichostrongylus colubriformis (NCBI:txid6319)